Protein AF-U3TVG8-F1 (afdb_monomer_lite)

pLDDT: mean 91.34, std 8.43, range [46.47, 98.31]

Radius of gyration: 14.95 Å; chains: 1; bounding box: 30×29×42 Å

Structure (mmCIF, N/CA/C/O backbone):
data_AF-U3TVG8-F1
#
_entry.id   AF-U3TVG8-F1
#
loop_
_atom_site.group_PDB
_atom_site.id
_atom_site.type_symbol
_atom_site.label_atom_id
_atom_site.label_alt_id
_atom_site.label_comp_id
_atom_site.label_asym_id
_atom_site.label_entity_id
_atom_site.label_seq_id
_atom_site.pdbx_PDB_ins_code
_atom_site.Cartn_x
_atom_site.Cartn_y
_atom_site.Cartn_z
_atom_site.occupancy
_atom_site.B_iso_or_equiv
_atom_site.auth_seq_id
_atom_site.auth_comp_id
_atom_site.auth_asym_id
_atom_site.auth_atom_id
_atom_site.pdbx_PDB_model_num
ATOM 1 N N . MET A 1 1 ? 8.672 17.833 22.143 1.00 46.47 1 MET A N 1
ATOM 2 C CA . MET A 1 1 ? 7.681 17.765 21.050 1.00 46.47 1 MET A CA 1
ATOM 3 C C . MET A 1 1 ? 6.445 17.090 21.607 1.00 46.47 1 MET A C 1
ATOM 5 O O . MET A 1 1 ? 6.575 15.997 22.138 1.00 46.47 1 MET A O 1
ATOM 9 N N . HIS A 1 2 ? 5.290 17.752 21.577 1.00 56.81 2 HIS A N 1
ATOM 10 C CA . HIS A 1 2 ? 4.017 17.087 21.842 1.00 56.81 2 HIS A CA 1
ATOM 11 C C . HIS A 1 2 ? 3.573 16.517 20.492 1.00 56.81 2 HIS A C 1
ATOM 13 O O . HIS A 1 2 ? 3.035 17.245 19.662 1.00 56.81 2 HIS A O 1
ATOM 19 N N . TYR A 1 3 ? 3.923 15.257 20.216 1.00 60.19 3 TYR A N 1
ATOM 20 C CA . TYR A 1 3 ? 3.218 14.500 19.182 1.00 60.19 3 TYR A CA 1
ATOM 21 C C . TYR A 1 3 ? 1.741 14.517 19.594 1.00 60.19 3 TYR A C 1
ATOM 23 O O . TYR A 1 3 ? 1.470 14.462 20.792 1.00 60.19 3 TYR A O 1
ATOM 31 N N . GLY A 1 4 ? 0.818 14.742 18.656 1.00 69.38 4 GLY A N 1
ATOM 32 C CA . GLY A 1 4 ? -0.597 14.996 18.956 1.00 69.38 4 GLY A CA 1
ATOM 33 C C . GLY A 1 4 ? -1.263 13.926 19.835 1.00 69.38 4 GLY A C 1
ATOM 34 O O . GLY A 1 4 ? -0.645 12.958 20.262 1.00 69.38 4 GLY A O 1
ATOM 35 N N . TYR A 1 5 ? -2.556 14.084 20.106 1.00 86.44 5 TYR A N 1
ATOM 36 C CA . TYR A 1 5 ? -3.312 13.178 20.978 1.00 86.44 5 TYR A CA 1
ATOM 37 C C . TYR A 1 5 ? -3.308 11.726 20.449 1.00 86.44 5 TYR A C 1
ATOM 39 O O . TYR A 1 5 ? -4.167 11.356 19.655 1.00 86.44 5 TYR A O 1
ATOM 47 N N . MET A 1 6 ? -2.345 10.900 20.880 1.00 88.06 6 MET A N 1
ATOM 48 C CA . MET A 1 6 ? -2.180 9.512 20.417 1.00 88.06 6 MET A CA 1
ATOM 49 C C . MET A 1 6 ? -3.455 8.690 20.594 1.00 88.06 6 MET A C 1
ATOM 51 O O . MET A 1 6 ? -3.836 7.965 19.683 1.00 88.06 6 MET A O 1
ATOM 55 N N . GLU A 1 7 ? -4.144 8.851 21.726 1.00 91.25 7 GLU A N 1
ATOM 56 C CA . GLU A 1 7 ? -5.424 8.185 21.990 1.00 91.25 7 GLU A CA 1
ATOM 57 C C . GLU A 1 7 ? -6.465 8.529 20.921 1.00 91.25 7 GLU A C 1
ATOM 59 O O . GLU A 1 7 ? -7.096 7.640 20.362 1.00 91.25 7 GLU A O 1
ATOM 64 N N . LEU A 1 8 ? -6.559 9.805 20.533 1.00 91.50 8 LEU A N 1
ATOM 65 C CA . LEU A 1 8 ? -7.468 10.238 19.474 1.00 91.50 8 LEU A CA 1
ATOM 66 C C . LEU A 1 8 ? -7.112 9.607 18.121 1.00 91.50 8 LEU A C 1
ATOM 68 O O . LEU A 1 8 ? -8.011 9.235 17.369 1.00 91.50 8 LEU A O 1
ATOM 72 N N . ILE A 1 9 ? -5.821 9.495 17.791 1.00 90.94 9 ILE A N 1
ATOM 73 C CA . ILE A 1 9 ? -5.377 8.861 16.539 1.00 90.94 9 ILE A CA 1
ATOM 74 C C . ILE A 1 9 ? -5.760 7.380 16.549 1.00 90.94 9 ILE A C 1
ATOM 76 O O . ILE A 1 9 ? -6.377 6.912 15.593 1.00 90.94 9 ILE A O 1
ATOM 80 N N . VAL A 1 10 ? -5.459 6.666 17.636 1.00 93.12 10 VAL A N 1
ATOM 81 C CA . VAL A 1 10 ? -5.809 5.247 17.794 1.00 93.12 10 VAL A CA 1
ATOM 82 C C . VAL A 1 10 ? -7.322 5.044 17.679 1.00 93.12 10 VAL A C 1
ATOM 84 O O . VAL A 1 10 ? -7.755 4.205 16.889 1.00 93.12 10 VAL A O 1
ATOM 87 N N . ASP A 1 11 ? -8.129 5.861 18.358 1.00 94.62 11 ASP A N 1
ATOM 88 C CA . ASP A 1 11 ? -9.595 5.799 18.289 1.00 94.62 11 ASP A CA 1
ATOM 89 C C . ASP A 1 11 ? -10.128 6.070 16.874 1.00 94.62 11 ASP A C 1
ATOM 91 O O . ASP A 1 11 ? -11.116 5.476 16.430 1.00 94.62 11 ASP A O 1
ATOM 95 N N . CYS A 1 12 ? -9.511 6.997 16.138 1.00 93.69 12 CYS A N 1
ATOM 96 C CA . CYS A 1 12 ? -9.869 7.279 14.748 1.00 93.69 12 CYS A CA 1
ATOM 97 C C . CYS A 1 12 ? -9.515 6.112 13.819 1.00 93.69 12 CYS A C 1
ATOM 99 O O . CYS A 1 12 ? -10.348 5.728 12.994 1.00 93.69 12 CYS A O 1
ATOM 101 N N . VAL A 1 13 ? -8.329 5.519 13.972 1.00 94.44 13 VAL A N 1
ATOM 102 C CA . VAL A 1 13 ? -7.893 4.349 13.193 1.00 94.44 13 VAL A CA 1
ATOM 103 C C . VAL A 1 13 ? -8.809 3.156 13.463 1.00 94.44 13 VAL A C 1
ATOM 105 O O . VAL A 1 13 ? -9.348 2.574 12.521 1.00 94.44 13 VAL A O 1
ATOM 108 N N . GLN A 1 14 ? -9.061 2.841 14.737 1.00 94.56 14 GLN A N 1
ATOM 109 C CA . GLN A 1 14 ? -9.937 1.738 15.131 1.00 94.56 14 GLN A CA 1
ATOM 110 C C . GLN A 1 14 ? -11.343 1.903 14.557 1.00 94.56 14 GLN A C 1
ATOM 112 O O . GLN A 1 14 ? -11.864 0.972 13.951 1.00 94.56 14 GLN A O 1
ATOM 117 N N . ARG A 1 15 ? -11.947 3.093 14.676 1.00 94.56 15 ARG A N 1
ATOM 118 C CA . ARG A 1 15 ? -13.281 3.355 14.109 1.00 94.56 15 ARG A CA 1
ATOM 119 C C . ARG A 1 15 ? -13.306 3.255 12.587 1.00 94.56 15 ARG A C 1
ATOM 121 O O . ARG A 1 15 ? -14.275 2.735 12.041 1.00 94.56 15 ARG A O 1
ATOM 128 N N . SER A 1 16 ? -12.257 3.722 11.914 1.00 94.06 16 SER A N 1
ATOM 129 C CA . SER A 1 16 ? -12.174 3.697 10.447 1.00 94.06 16 SER A CA 1
ATOM 130 C C . SER A 1 16 ? -12.057 2.276 9.891 1.00 94.06 16 SER A C 1
ATOM 132 O O . SER A 1 16 ? -12.550 2.008 8.797 1.00 94.06 16 SER A O 1
ATOM 134 N N . LEU A 1 17 ? -11.439 1.362 10.645 1.00 95.25 17 LEU A N 1
ATOM 135 C CA . LEU A 1 17 ? -11.217 -0.027 10.231 1.00 95.25 17 LEU A CA 1
ATOM 136 C C . LEU A 1 17 ? -12.172 -1.037 10.889 1.00 95.25 17 LEU A C 1
ATOM 138 O O . LEU A 1 17 ? -12.162 -2.202 10.505 1.00 95.25 17 LEU A O 1
ATOM 142 N N . ALA A 1 18 ? -13.019 -0.620 11.838 1.00 94.12 18 ALA A N 1
ATOM 143 C CA . ALA A 1 18 ? -13.827 -1.515 12.680 1.00 94.12 18 ALA A CA 1
ATOM 144 C C . ALA A 1 18 ? -14.670 -2.542 11.905 1.00 94.12 18 ALA A C 1
ATOM 146 O O . ALA A 1 18 ? -14.830 -3.669 12.363 1.00 94.12 18 ALA A O 1
ATOM 147 N N . ASN A 1 19 ? -15.194 -2.154 10.740 1.00 92.69 19 ASN A N 1
ATOM 148 C CA . ASN A 1 19 ? -16.049 -2.999 9.898 1.00 92.69 19 ASN A CA 1
ATOM 149 C C . ASN A 1 19 ? -15.356 -3.432 8.596 1.00 92.69 19 ASN A C 1
ATOM 151 O O . ASN A 1 19 ? -16.020 -3.861 7.652 1.00 92.69 19 ASN A O 1
ATOM 155 N N . HIS A 1 20 ? -14.033 -3.275 8.515 1.00 95.50 20 HIS A N 1
ATOM 156 C CA . HIS A 1 20 ? -13.246 -3.657 7.351 1.00 95.50 20 HIS A CA 1
ATOM 157 C C . HIS A 1 20 ? -12.569 -5.003 7.609 1.00 95.50 20 HIS A C 1
ATOM 159 O O . HIS A 1 20 ? -11.642 -5.112 8.409 1.00 95.50 20 HIS A O 1
ATOM 165 N N . HIS A 1 21 ? -13.053 -6.044 6.935 1.00 94.75 21 HIS A N 1
ATOM 166 C CA . HIS A 1 21 ? -12.566 -7.417 7.084 1.00 94.75 21 HIS A CA 1
ATOM 167 C C . HIS A 1 21 ? -12.024 -7.933 5.743 1.00 94.75 21 HIS A C 1
ATOM 169 O O . HIS A 1 21 ? -12.691 -8.722 5.068 1.00 94.75 21 HIS A O 1
ATOM 175 N N . PRO A 1 22 ? -10.847 -7.452 5.306 1.00 95.25 22 PRO A N 1
ATOM 176 C CA . PRO A 1 22 ? -10.278 -7.829 4.022 1.00 95.25 22 PRO A CA 1
ATOM 177 C C . PRO A 1 22 ? -9.835 -9.294 4.029 1.00 95.25 22 PRO A C 1
ATOM 179 O O . PRO A 1 22 ? -9.427 -9.843 5.054 1.00 95.25 22 PRO A O 1
ATOM 182 N N . GLN A 1 23 ? -9.867 -9.927 2.856 1.00 95.94 23 GLN A N 1
ATOM 183 C CA . GLN A 1 23 ? -9.195 -11.208 2.667 1.00 95.94 23 GLN A CA 1
ATOM 184 C C . GLN A 1 23 ? -7.679 -11.007 2.853 1.00 95.94 23 GLN A C 1
ATOM 186 O O . GLN A 1 23 ? -7.106 -10.172 2.143 1.00 95.94 23 GLN A O 1
ATOM 191 N N . PRO A 1 24 ? -7.011 -11.778 3.736 1.00 97.31 24 PRO A N 1
ATOM 192 C CA . PRO A 1 24 ? -5.568 -11.679 3.908 1.00 97.31 24 PRO A CA 1
ATOM 193 C C . PRO A 1 24 ? -4.839 -11.927 2.589 1.00 97.31 24 PRO A C 1
ATOM 195 O O . PRO A 1 24 ? -5.063 -12.936 1.916 1.00 97.31 24 PRO A O 1
ATOM 198 N N . SER A 1 25 ? -3.958 -11.002 2.233 1.00 98.12 25 SER A N 1
ATOM 199 C CA . SER A 1 25 ? -3.056 -11.101 1.088 1.00 98.12 25 SER A CA 1
ATOM 200 C C . SER A 1 25 ? -1.619 -11.164 1.590 1.00 98.12 25 SER A C 1
ATOM 202 O O . SER A 1 25 ? -1.334 -10.674 2.680 1.00 98.12 25 SER A O 1
ATOM 204 N N . LEU A 1 26 ? -0.717 -11.778 0.824 1.00 98.06 26 LEU A N 1
ATOM 205 C CA . LEU A 1 26 ? 0.714 -11.659 1.086 1.00 98.06 26 LEU A CA 1
ATOM 206 C C . LEU A 1 26 ? 1.173 -10.299 0.560 1.00 98.06 26 LEU A C 1
ATOM 208 O O . LEU A 1 26 ? 1.073 -10.053 -0.642 1.00 98.06 26 LEU A O 1
ATOM 212 N N . LEU A 1 27 ? 1.632 -9.435 1.458 1.00 97.75 27 LEU A N 1
ATOM 213 C CA . LEU A 1 27 ? 2.095 -8.088 1.132 1.00 97.75 27 LEU A CA 1
ATOM 214 C C . LEU A 1 27 ? 3.606 -8.085 0.921 1.00 97.75 27 LEU A C 1
ATOM 216 O O . LEU A 1 27 ? 4.326 -8.856 1.562 1.00 97.75 27 LEU A O 1
ATOM 220 N N . HIS A 1 28 ? 4.077 -7.163 0.085 1.00 97.25 28 HIS A N 1
ATOM 221 C CA . HIS A 1 28 ? 5.478 -6.755 0.063 1.00 97.25 28 HIS A CA 1
ATOM 222 C C . HIS A 1 28 ? 5.850 -6.052 1.375 1.00 97.25 28 HIS A C 1
ATOM 224 O O . HIS A 1 28 ? 6.928 -6.277 1.921 1.00 97.25 28 HIS A O 1
ATOM 230 N N . GLY A 1 29 ? 4.945 -5.223 1.901 1.00 95.69 29 GLY A N 1
ATOM 231 C CA . GLY A 1 29 ? 5.052 -4.582 3.210 1.00 95.69 29 GLY A CA 1
ATOM 232 C C . GLY A 1 29 ? 5.856 -3.285 3.213 1.00 95.69 29 GLY A C 1
ATOM 233 O O . GLY A 1 29 ? 5.620 -2.461 4.083 1.00 95.69 29 GLY A O 1
ATOM 234 N N . ASP A 1 30 ? 6.723 -3.070 2.222 1.00 95.31 30 ASP A N 1
ATOM 235 C CA . ASP A 1 30 ? 7.468 -1.820 1.995 1.00 95.31 30 ASP A CA 1
ATOM 236 C C . ASP A 1 30 ? 7.453 -1.433 0.501 1.00 95.31 30 ASP A C 1
ATOM 238 O O . ASP A 1 30 ? 8.486 -1.367 -0.168 1.00 95.31 30 ASP A O 1
ATOM 242 N N . LEU A 1 31 ? 6.261 -1.352 -0.104 1.00 93.56 31 LEU A N 1
ATOM 243 C CA . LEU A 1 31 ? 6.115 -1.139 -1.550 1.00 93.56 31 LEU A CA 1
ATOM 244 C C . LEU A 1 31 ? 6.090 0.351 -1.920 1.00 93.56 31 LEU A C 1
ATOM 246 O O . LEU A 1 31 ? 5.081 1.038 -1.766 1.00 93.56 31 LEU A O 1
ATOM 250 N N . TRP A 1 32 ? 7.192 0.832 -2.490 1.00 91.81 32 TRP A N 1
ATOM 251 C CA . TRP A 1 32 ? 7.330 2.193 -3.015 1.00 91.81 32 TRP A CA 1
ATOM 252 C C . TRP A 1 32 ? 8.372 2.238 -4.147 1.00 91.81 32 TRP A C 1
ATOM 254 O O . TRP A 1 32 ? 9.085 1.253 -4.350 1.00 91.81 32 TRP A O 1
ATOM 264 N N . PRO A 1 33 ? 8.489 3.343 -4.915 1.00 90.94 33 PRO A N 1
ATOM 265 C CA . PRO A 1 33 ? 9.290 3.370 -6.140 1.00 90.94 33 PRO A CA 1
ATOM 266 C C . PRO A 1 33 ? 10.751 2.940 -5.997 1.00 90.94 33 PRO A C 1
ATOM 268 O O . PRO A 1 33 ? 11.278 2.318 -6.913 1.00 90.94 33 PRO A O 1
ATOM 271 N N . ALA A 1 34 ? 11.407 3.235 -4.872 1.00 92.06 34 ALA A N 1
ATOM 272 C CA . ALA A 1 34 ? 12.804 2.845 -4.665 1.00 92.06 34 ALA A CA 1
ATOM 273 C C . ALA A 1 34 ? 12.988 1.324 -4.513 1.00 92.06 34 ALA A C 1
ATOM 275 O O . ALA A 1 34 ? 14.050 0.803 -4.843 1.00 92.06 34 ALA A O 1
ATOM 276 N N . ASN A 1 35 ? 11.934 0.617 -4.098 1.00 94.62 35 ASN A N 1
ATOM 277 C CA . ASN A 1 35 ? 11.911 -0.832 -3.910 1.00 94.62 35 ASN A CA 1
ATOM 278 C C . ASN A 1 35 ? 11.347 -1.571 -5.132 1.00 94.62 35 ASN A C 1
ATOM 280 O O . ASN A 1 35 ? 10.981 -2.743 -5.044 1.00 94.62 35 ASN A O 1
ATOM 284 N N . CYS A 1 36 ? 11.266 -0.910 -6.291 1.00 92.50 36 CYS A N 1
ATOM 285 C CA . CYS A 1 36 ? 10.825 -1.538 -7.528 1.00 92.50 36 CYS A CA 1
ATOM 286 C C . CYS A 1 36 ? 11.673 -1.116 -8.731 1.00 92.50 36 CYS A C 1
ATOM 288 O O . CYS A 1 36 ? 12.174 0.004 -8.812 1.00 92.50 36 CYS A O 1
ATOM 290 N N . ALA A 1 37 ? 11.818 -2.017 -9.699 1.00 91.75 37 ALA A N 1
ATOM 291 C CA . ALA A 1 37 ? 12.472 -1.714 -10.967 1.00 91.75 37 ALA A CA 1
ATOM 292 C C . ALA A 1 37 ? 11.808 -2.446 -12.132 1.00 91.75 37 ALA A C 1
ATOM 294 O O . ALA A 1 37 ? 11.348 -3.579 -12.009 1.00 91.75 37 ALA A O 1
ATOM 295 N N . GLY A 1 38 ? 11.804 -1.808 -13.301 1.00 90.56 38 GLY A N 1
ATOM 296 C CA . GLY A 1 38 ? 11.497 -2.477 -14.560 1.00 90.56 38 GLY A CA 1
ATOM 297 C C . GLY A 1 38 ? 12.740 -3.152 -15.138 1.00 90.56 38 GLY A C 1
ATOM 298 O O . GLY A 1 38 ? 13.834 -2.594 -15.094 1.00 90.56 38 GLY A O 1
ATOM 299 N N . SER A 1 39 ? 12.573 -4.334 -15.727 1.00 93.25 39 SER A N 1
ATOM 300 C CA . SER A 1 39 ? 13.622 -5.030 -16.478 1.00 93.25 39 SER A CA 1
ATOM 301 C C . SER A 1 39 ? 13.072 -5.590 -17.792 1.00 93.25 39 SER A C 1
ATOM 303 O O . SER A 1 39 ? 11.859 -5.653 -17.994 1.00 93.25 39 SER A O 1
ATOM 305 N N . ALA A 1 40 ? 13.960 -6.062 -18.671 1.00 95.06 40 ALA A N 1
ATOM 306 C CA . ALA A 1 40 ? 13.567 -6.723 -19.916 1.00 95.06 40 ALA A CA 1
ATOM 307 C C . ALA A 1 40 ? 12.718 -7.993 -19.695 1.00 95.06 40 ALA A C 1
ATOM 309 O O . ALA A 1 40 ? 11.968 -8.385 -20.584 1.00 95.06 40 ALA A O 1
ATOM 310 N N . SER A 1 41 ? 12.818 -8.629 -18.523 1.00 94.19 41 SER A N 1
ATOM 311 C CA . SER A 1 41 ? 12.046 -9.825 -18.165 1.00 94.19 41 SER A CA 1
ATOM 312 C C . SER A 1 41 ? 10.791 -9.523 -17.340 1.00 94.19 41 SER A C 1
ATOM 314 O O . SER A 1 41 ? 10.101 -10.456 -16.936 1.00 94.19 41 SER A O 1
ATOM 316 N N . GLY A 1 42 ? 10.494 -8.248 -17.069 1.00 90.50 42 GLY A N 1
ATOM 317 C CA . GLY A 1 42 ? 9.369 -7.825 -16.233 1.00 90.50 42 GLY A CA 1
ATOM 318 C C . GLY A 1 42 ? 9.790 -7.042 -14.983 1.00 90.50 42 GLY A C 1
ATOM 319 O O . GLY A 1 42 ? 10.956 -6.648 -14.863 1.00 90.50 42 GLY A O 1
ATOM 320 N N . PRO A 1 43 ? 8.844 -6.762 -14.072 1.00 91.69 43 PRO A N 1
ATOM 321 C CA . PRO A 1 43 ? 9.103 -5.986 -12.866 1.00 91.69 43 PRO A CA 1
ATOM 322 C C . PRO A 1 43 ? 9.859 -6.797 -11.807 1.00 91.69 43 PRO A C 1
ATOM 324 O O . PRO A 1 43 ? 9.676 -8.006 -11.680 1.00 91.69 43 PRO A O 1
ATOM 327 N N . TRP A 1 44 ? 10.678 -6.101 -11.027 1.00 94.56 44 TRP A N 1
ATOM 328 C CA . TRP A 1 44 ? 11.382 -6.604 -9.853 1.00 94.56 44 TRP A CA 1
ATOM 329 C C . TRP A 1 44 ? 10.966 -5.786 -8.635 1.00 94.56 44 TRP A C 1
ATOM 331 O O . TRP A 1 44 ? 10.765 -4.576 -8.751 1.00 94.56 44 TRP A O 1
ATOM 341 N N . LEU A 1 45 ? 10.860 -6.457 -7.490 1.00 94.56 45 LEU A N 1
ATOM 342 C CA . LEU A 1 45 ? 10.592 -5.863 -6.182 1.00 94.56 45 LEU A CA 1
ATOM 343 C C . LEU A 1 45 ? 11.730 -6.246 -5.227 1.00 94.56 45 LEU A C 1
ATOM 345 O O . LEU A 1 45 ? 12.221 -7.378 -5.296 1.00 94.56 45 LEU A O 1
ATOM 349 N N . PHE A 1 46 ? 12.154 -5.318 -4.372 1.00 96.00 46 PHE A N 1
ATOM 350 C CA . PHE A 1 46 ? 13.311 -5.464 -3.481 1.00 96.00 46 PHE A CA 1
ATOM 351 C C . PHE A 1 46 ? 12.972 -5.041 -2.052 1.00 96.00 46 PHE A C 1
ATOM 353 O O . PHE A 1 46 ? 12.016 -4.310 -1.841 1.00 96.00 46 PHE A O 1
ATOM 360 N N .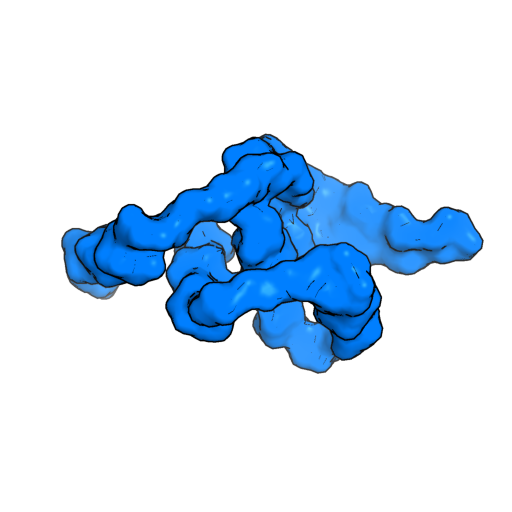 ASP A 1 47 ? 13.798 -5.464 -1.093 1.00 97.25 47 ASP A N 1
ATOM 361 C CA . ASP A 1 47 ? 13.729 -5.051 0.316 1.00 97.25 47 ASP A CA 1
ATOM 362 C C . ASP A 1 47 ? 12.333 -5.191 0.957 1.00 97.25 47 ASP A C 1
ATOM 364 O O . ASP A 1 47 ? 11.760 -4.227 1.463 1.00 97.25 47 ASP A O 1
ATOM 368 N N . PRO A 1 48 ? 11.751 -6.406 0.956 1.00 97.12 48 PRO A N 1
ATOM 369 C CA . PRO A 1 48 ? 10.418 -6.604 1.493 1.00 97.12 48 PRO A CA 1
ATOM 370 C C . PRO A 1 48 ? 10.386 -6.589 3.025 1.00 97.12 48 PRO A C 1
ATOM 372 O O . PRO A 1 48 ? 11.282 -7.096 3.704 1.00 97.12 48 PRO A O 1
ATOM 375 N N . ALA A 1 49 ? 9.247 -6.157 3.557 1.00 97.00 49 ALA A N 1
ATOM 376 C CA . ALA A 1 49 ? 8.833 -6.323 4.945 1.00 97.00 49 ALA A CA 1
ATOM 377 C C . ALA A 1 49 ? 7.576 -7.213 5.008 1.00 97.00 49 ALA A C 1
ATOM 379 O O . ALA A 1 49 ? 6.558 -6.822 5.567 1.00 97.00 49 ALA A O 1
ATOM 380 N N . CYS A 1 50 ? 7.622 -8.393 4.376 1.00 97.81 50 CYS A N 1
ATOM 381 C CA . CYS A 1 50 ? 6.438 -9.213 4.097 1.00 97.81 50 CYS A CA 1
ATOM 382 C C . CYS A 1 50 ? 5.613 -9.591 5.337 1.00 97.81 50 CYS A C 1
ATOM 384 O O . CYS A 1 50 ? 6.141 -10.090 6.332 1.00 97.81 50 CYS A O 1
ATOM 386 N N . TYR A 1 51 ? 4.289 -9.505 5.205 1.00 97.81 51 TYR A N 1
ATOM 387 C CA . TYR A 1 51 ? 3.328 -10.066 6.157 1.00 97.81 51 TYR A CA 1
ATOM 388 C C . TYR A 1 51 ? 1.992 -10.383 5.473 1.00 97.81 51 TYR A C 1
ATOM 390 O O . TYR A 1 51 ? 1.752 -10.009 4.325 1.00 97.81 51 TYR A O 1
ATOM 398 N N . TRP A 1 52 ? 1.118 -11.102 6.180 1.00 98.31 52 TRP A N 1
ATOM 399 C CA . TRP A 1 52 ? -0.262 -11.319 5.749 1.00 98.31 52 TRP A CA 1
ATOM 400 C C . TRP A 1 52 ? -1.154 -10.201 6.281 1.00 98.31 52 TRP A C 1
ATOM 402 O O . TRP A 1 52 ? -1.262 -10.030 7.496 1.00 98.31 52 TRP A O 1
ATOM 412 N N . GLY A 1 53 ? -1.794 -9.450 5.389 1.00 96.62 53 GLY A N 1
ATOM 413 C CA . GLY A 1 53 ? -2.544 -8.249 5.754 1.00 96.62 53 GLY A CA 1
ATOM 414 C C . GLY A 1 53 ? -3.540 -7.808 4.689 1.00 96.62 53 GLY A C 1
ATOM 415 O O . GLY A 1 53 ? -3.903 -8.582 3.800 1.00 96.62 53 GLY A O 1
ATOM 416 N N . ASP A 1 54 ? -3.988 -6.558 4.787 1.00 97.19 54 ASP A N 1
ATOM 417 C CA . ASP A 1 54 ? -4.821 -5.940 3.761 1.00 97.19 54 ASP A CA 1
ATOM 418 C C . ASP A 1 54 ? -3.966 -5.470 2.580 1.00 97.19 54 ASP A C 1
ATOM 420 O O . ASP A 1 54 ? -3.068 -4.649 2.742 1.00 97.19 54 ASP A O 1
ATOM 424 N N . ARG A 1 55 ? -4.283 -5.937 1.371 1.00 96.81 55 ARG A N 1
ATOM 425 C CA . ARG A 1 55 ? -3.606 -5.525 0.129 1.00 96.81 55 ARG A CA 1
ATOM 426 C C . ARG A 1 55 ? -3.642 -4.012 -0.113 1.00 96.81 55 ARG A C 1
ATOM 428 O O . ARG A 1 55 ? -2.818 -3.495 -0.860 1.00 96.81 55 ARG A O 1
ATOM 435 N N . GLU A 1 56 ? -4.598 -3.307 0.490 1.00 96.38 56 GLU A N 1
ATOM 436 C CA . GLU A 1 56 ? -4.678 -1.848 0.418 1.00 96.38 56 GLU A CA 1
ATOM 437 C C . GLU A 1 56 ? -3.445 -1.153 1.020 1.00 96.38 56 GLU A C 1
ATOM 439 O O . GLU A 1 56 ? -3.117 -0.057 0.570 1.00 96.38 56 GLU A O 1
ATOM 444 N N . CYS A 1 57 ? -2.726 -1.785 1.959 1.00 95.81 57 CYS A N 1
ATOM 445 C CA . CYS A 1 57 ? -1.514 -1.224 2.568 1.00 95.81 57 CYS A CA 1
ATOM 446 C C . CYS A 1 57 ? -0.399 -0.979 1.538 1.00 95.81 57 CYS A C 1
ATOM 448 O O . CYS A 1 57 ? 0.093 0.144 1.441 1.00 95.81 57 CYS A O 1
ATOM 450 N N . ASP A 1 58 ? -0.066 -1.982 0.716 1.00 95.06 58 ASP A N 1
ATOM 451 C CA . ASP A 1 58 ? 0.973 -1.878 -0.327 1.00 95.06 58 ASP A CA 1
ATOM 452 C C . ASP A 1 58 ? 0.643 -0.797 -1.374 1.00 95.06 58 ASP A C 1
ATOM 454 O O . ASP A 1 58 ? 1.528 -0.228 -2.008 1.00 95.06 58 ASP A O 1
ATOM 458 N N . LEU A 1 59 ? -0.642 -0.489 -1.565 1.00 93.88 59 LEU A N 1
ATOM 459 C CA . LEU A 1 59 ? -1.108 0.500 -2.540 1.00 93.88 59 LEU A CA 1
ATOM 460 C C . LEU A 1 59 ? -1.314 1.886 -1.935 1.00 93.88 59 LEU A C 1
ATOM 462 O O . LEU A 1 59 ? -1.437 2.862 -2.678 1.00 93.88 59 LEU A O 1
ATOM 466 N N . ALA A 1 60 ? -1.394 1.998 -0.610 1.00 93.31 60 ALA A N 1
ATOM 467 C CA . ALA A 1 60 ? -1.709 3.251 0.059 1.00 93.31 60 ALA A CA 1
ATOM 468 C C . ALA A 1 60 ? -0.612 4.299 -0.163 1.00 93.31 60 ALA A C 1
ATOM 470 O O . ALA A 1 60 ? -0.930 5.465 -0.419 1.00 93.31 60 ALA A O 1
ATOM 471 N N . MET A 1 61 ? 0.655 3.875 -0.133 1.00 87.81 61 MET A N 1
ATOM 472 C CA . MET A 1 61 ? 1.816 4.759 -0.277 1.00 87.81 61 MET A CA 1
ATOM 473 C C . MET A 1 61 ? 2.075 5.207 -1.714 1.00 87.81 61 MET A C 1
ATOM 475 O O . MET A 1 61 ? 2.598 6.299 -1.922 1.00 87.81 61 MET A O 1
ATOM 479 N N . LEU A 1 62 ? 1.655 4.422 -2.710 1.00 87.06 62 LEU A N 1
ATOM 480 C CA . LEU A 1 62 ? 1.923 4.701 -4.124 1.00 87.06 62 LEU A CA 1
ATOM 481 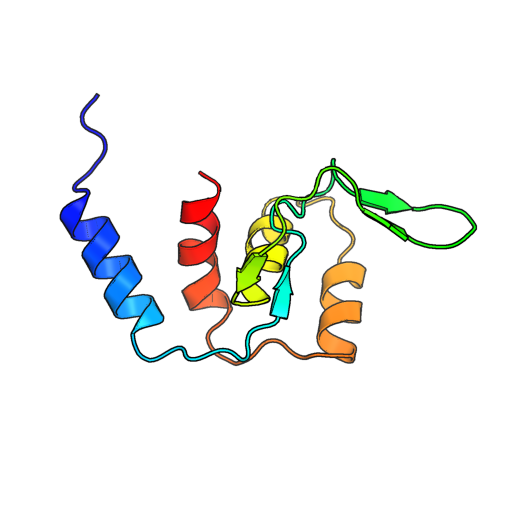C C . LEU A 1 62 ? 1.373 6.066 -4.598 1.00 87.06 62 LEU A C 1
ATOM 483 O O . LEU A 1 62 ? 1.973 6.691 -5.466 1.00 87.06 62 LEU A O 1
ATOM 487 N N . ASN A 1 63 ? 0.292 6.565 -3.986 1.00 84.94 63 ASN A N 1
ATOM 488 C CA . ASN A 1 63 ? -0.312 7.884 -4.238 1.00 84.94 63 ASN A CA 1
ATOM 489 C C . ASN A 1 63 ? 0.664 9.052 -3.997 1.00 84.94 63 ASN A C 1
ATOM 491 O O . ASN A 1 63 ? 0.644 10.022 -4.752 1.00 84.94 63 ASN A O 1
ATOM 495 N N . TYR A 1 64 ? 1.551 8.961 -2.999 1.00 86.00 64 TYR A N 1
ATOM 496 C CA . TYR A 1 64 ? 2.470 10.062 -2.683 1.00 86.00 64 TYR A CA 1
ATOM 497 C C . TYR A 1 64 ? 3.504 10.33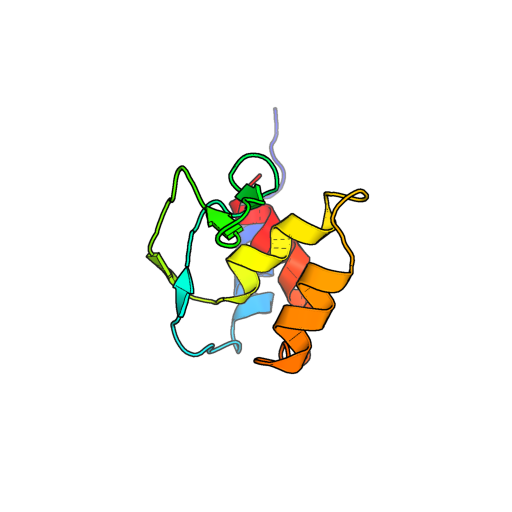6 -3.780 1.00 86.00 64 TYR A C 1
ATOM 499 O O . TYR A 1 64 ? 4.109 11.409 -3.809 1.00 86.00 64 TYR A O 1
ATOM 507 N N . TYR A 1 65 ? 3.699 9.389 -4.694 1.00 87.19 65 TYR A N 1
ATOM 508 C CA . TYR A 1 65 ? 4.679 9.489 -5.761 1.00 87.19 65 TYR A CA 1
ATOM 509 C C . TYR A 1 65 ? 3.991 9.963 -7.040 1.00 87.19 65 TYR A C 1
ATOM 511 O O . TYR A 1 65 ? 3.503 9.165 -7.835 1.00 87.19 65 TYR A O 1
ATOM 519 N N . ALA A 1 66 ? 3.964 11.283 -7.246 1.00 82.56 66 ALA A N 1
ATOM 520 C CA . ALA A 1 66 ? 3.303 11.910 -8.395 1.00 82.56 66 ALA A CA 1
ATOM 521 C C . ALA A 1 66 ? 3.838 11.429 -9.760 1.00 82.56 66 ALA A C 1
ATOM 523 O O . ALA A 1 66 ? 3.095 11.415 -10.739 1.00 82.56 66 ALA A O 1
ATOM 524 N N . ASP A 1 67 ? 5.104 11.005 -9.811 1.00 85.50 67 ASP A N 1
ATOM 525 C CA . ASP A 1 67 ? 5.753 10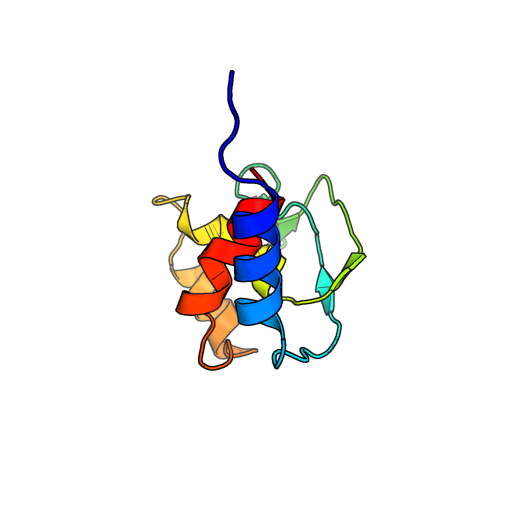.485 -11.020 1.00 85.50 67 ASP A CA 1
ATOM 526 C C . ASP A 1 67 ? 5.471 8.992 -11.267 1.00 85.50 67 ASP A C 1
ATOM 528 O O . ASP A 1 67 ? 5.932 8.425 -12.262 1.00 85.50 67 ASP A O 1
ATOM 532 N N . LEU A 1 68 ? 4.729 8.327 -10.373 1.00 84.50 68 LEU A N 1
ATOM 533 C CA . LEU A 1 68 ? 4.380 6.924 -10.538 1.00 84.50 68 LEU A CA 1
ATOM 534 C C . LEU A 1 68 ? 3.462 6.755 -11.765 1.00 84.50 68 LEU A C 1
ATOM 536 O O . LEU A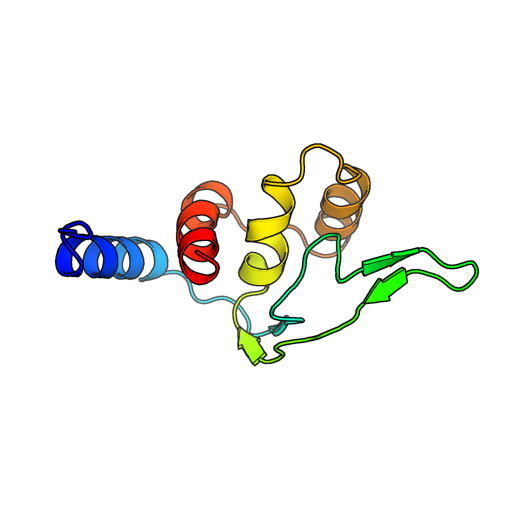 1 68 ? 2.417 7.410 -11.849 1.00 84.50 68 LEU A O 1
ATOM 540 N N . PRO A 1 69 ? 3.786 5.852 -12.709 1.00 85.62 69 PRO A N 1
ATOM 541 C CA . PRO A 1 69 ? 2.932 5.608 -13.861 1.00 85.62 69 PRO A CA 1
ATOM 542 C C . PRO A 1 69 ? 1.523 5.191 -13.431 1.00 85.62 69 PRO A C 1
ATOM 544 O O . PRO A 1 69 ? 1.336 4.188 -12.737 1.00 85.62 69 PRO A O 1
ATOM 547 N N . ARG A 1 70 ? 0.507 5.926 -13.897 1.00 86.25 70 ARG A N 1
ATOM 548 C CA . ARG A 1 70 ? -0.915 5.644 -13.624 1.00 86.25 70 ARG A CA 1
ATOM 549 C C . ARG A 1 70 ? -1.319 4.212 -14.005 1.00 86.25 70 ARG A C 1
ATOM 551 O O . ARG A 1 70 ? -2.204 3.628 -13.382 1.00 86.25 70 ARG A O 1
ATOM 558 N N . GLN A 1 71 ? -0.616 3.629 -14.974 1.00 89.81 71 GLN A N 1
ATOM 559 C CA . GLN A 1 71 ? -0.783 2.256 -15.438 1.00 89.81 71 GLN A CA 1
ATOM 560 C C . GLN A 1 71 ? -0.578 1.212 -14.330 1.00 89.81 71 GLN A C 1
ATOM 562 O O . GLN A 1 71 ? -1.131 0.122 -14.440 1.00 89.81 71 GLN A O 1
ATOM 567 N N . ILE A 1 72 ? 0.170 1.517 -13.261 1.00 88.62 72 ILE A N 1
ATOM 568 C CA . ILE A 1 72 ? 0.325 0.604 -12.117 1.00 88.62 72 ILE A CA 1
ATOM 569 C C . ILE A 1 72 ? -1.022 0.416 -11.408 1.00 88.62 72 ILE A C 1
ATOM 571 O O . ILE A 1 72 ? -1.477 -0.714 -11.232 1.00 88.62 72 ILE A O 1
ATOM 575 N N . TYR A 1 73 ? -1.703 1.516 -11.075 1.00 88.56 73 TYR A N 1
ATOM 576 C CA . TYR A 1 73 ? -3.031 1.463 -10.461 1.00 88.56 73 TYR A CA 1
ATOM 577 C C . TYR A 1 73 ? -4.085 0.898 -11.416 1.00 88.56 73 TYR A C 1
ATOM 579 O O . TYR A 1 73 ? -4.906 0.083 -11.001 1.00 88.56 73 TYR A O 1
ATOM 587 N N . GLU A 1 74 ? -4.062 1.293 -12.691 1.00 91.81 74 GLU A N 1
ATOM 588 C CA . GLU A 1 74 ? -5.017 0.794 -13.690 1.00 91.81 74 GLU A CA 1
ATOM 589 C C . GLU A 1 74 ? -4.853 -0.708 -13.939 1.00 91.81 74 GLU A C 1
ATOM 591 O O . GLU A 1 74 ? -5.845 -1.437 -13.960 1.00 91.81 74 GLU A O 1
ATOM 596 N N . GLY A 1 75 ? -3.613 -1.186 -14.066 1.00 94.12 75 GLY A N 1
ATOM 597 C CA . GLY A 1 75 ? -3.309 -2.603 -14.242 1.00 94.12 75 GLY A CA 1
ATOM 598 C C . GLY A 1 75 ? -3.730 -3.432 -13.033 1.00 94.12 75 GLY A C 1
ATOM 599 O O . GLY A 1 75 ? -4.356 -4.479 -13.194 1.00 94.12 75 GLY A O 1
ATOM 600 N N . TYR A 1 76 ? -3.470 -2.933 -11.822 1.00 94.44 76 TYR A N 1
ATOM 601 C CA . TYR A 1 76 ? -3.932 -3.587 -10.603 1.00 94.44 76 TYR A CA 1
ATOM 602 C C . TYR A 1 76 ? -5.465 -3.638 -10.531 1.00 94.44 76 TYR A C 1
ATOM 604 O O . TYR A 1 76 ? -6.045 -4.704 -10.323 1.00 94.44 76 TYR A O 1
ATOM 612 N N . HIS A 1 77 ? -6.138 -2.508 -10.770 1.00 93.81 77 HIS A N 1
ATOM 613 C CA . HIS A 1 77 ? -7.597 -2.413 -10.707 1.00 93.81 77 HIS A CA 1
ATOM 614 C C . HIS A 1 77 ? -8.298 -3.244 -11.796 1.00 93.81 77 HIS A C 1
ATOM 616 O O . HIS A 1 77 ? -9.417 -3.703 -11.584 1.00 93.81 77 HIS A O 1
ATOM 622 N N . ALA A 1 78 ? -7.663 -3.468 -12.949 1.00 97.25 78 ALA A N 1
ATOM 623 C CA . ALA A 1 78 ? -8.201 -4.329 -14.003 1.00 97.25 78 ALA A CA 1
ATOM 624 C C . ALA A 1 78 ? -8.242 -5.817 -13.608 1.00 97.25 78 ALA A C 1
ATOM 626 O O . ALA A 1 78 ? -9.092 -6.554 -14.104 1.00 97.25 78 ALA A O 1
ATOM 627 N N . VAL A 1 79 ? -7.342 -6.259 -12.721 1.00 97.44 79 VAL A N 1
ATOM 628 C CA . VAL A 1 79 ? -7.253 -7.656 -12.261 1.00 97.44 79 VAL A CA 1
ATOM 629 C C . VAL A 1 79 ? -7.973 -7.852 -10.930 1.00 97.44 79 VAL A C 1
ATOM 631 O O . VAL A 1 79 ? -8.729 -8.809 -10.771 1.00 97.44 79 VAL A O 1
ATOM 634 N N . TRP A 1 80 ? -7.753 -6.946 -9.974 1.00 96.25 80 TRP A N 1
ATOM 635 C CA . TRP A 1 80 ? -8.316 -7.031 -8.630 1.00 96.25 80 TRP A CA 1
ATOM 636 C C . TRP A 1 80 ? -8.797 -5.656 -8.135 1.00 96.25 80 TRP A C 1
ATOM 638 O O . TRP A 1 80 ? -8.114 -5.000 -7.336 1.00 96.25 80 TRP A O 1
ATOM 648 N N . PRO A 1 81 ? -9.993 -5.218 -8.583 1.00 95.62 81 PRO A N 1
ATOM 649 C CA . PRO A 1 81 ? -10.566 -3.918 -8.242 1.00 95.62 81 PRO A CA 1
ATOM 650 C C . PRO A 1 81 ? -10.512 -3.636 -6.744 1.00 95.62 81 PRO A C 1
ATOM 652 O O . PRO A 1 81 ? -10.813 -4.515 -5.932 1.00 95.62 81 PRO A O 1
ATOM 655 N N . LEU A 1 82 ? -10.116 -2.422 -6.365 1.00 93.75 82 LEU A N 1
ATOM 656 C CA .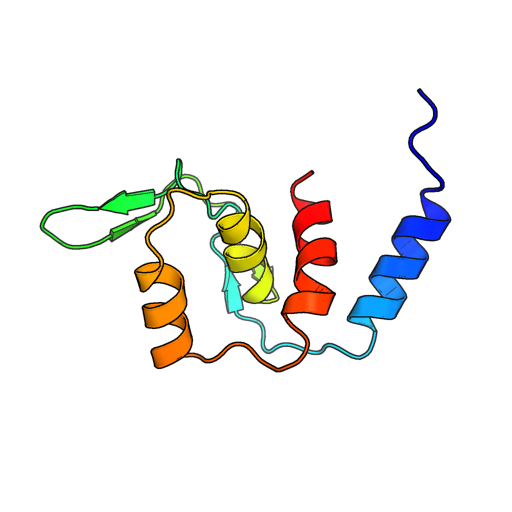 LEU A 1 82 ? -10.151 -1.993 -4.968 1.00 93.75 82 LEU A CA 1
ATOM 657 C C . LEU A 1 82 ? -11.607 -1.875 -4.504 1.00 93.75 82 LEU A C 1
ATOM 659 O O . LEU A 1 82 ? -12.451 -1.422 -5.280 1.00 93.75 82 LEU A O 1
ATOM 663 N N . PRO A 1 83 ? -11.933 -2.307 -3.276 1.00 92.56 83 PRO A N 1
ATOM 664 C CA . PRO A 1 83 ? -13.295 -2.220 -2.797 1.00 92.56 83 PRO A CA 1
ATOM 665 C C . PRO A 1 83 ? -13.649 -0.761 -2.514 1.00 92.56 83 PRO A C 1
ATOM 667 O O . PRO A 1 83 ? -12.788 0.097 -2.287 1.00 92.56 83 PRO A O 1
ATOM 670 N N . GLU A 1 84 ? -14.948 -0.486 -2.489 1.00 93.12 84 GLU A N 1
ATOM 671 C CA . GLU A 1 84 ? -15.454 0.814 -2.072 1.00 93.12 84 GLU A CA 1
ATOM 672 C C . GLU A 1 84 ? -14.900 1.190 -0.684 1.00 93.12 84 GLU A C 1
ATOM 674 O O . GLU A 1 84 ? -14.616 0.341 0.173 1.00 93.12 84 GLU A O 1
ATOM 679 N N . GLY A 1 85 ? -14.677 2.482 -0.468 1.00 93.81 85 GLY A N 1
ATOM 680 C CA . GLY A 1 85 ? -14.121 2.976 0.786 1.00 93.81 85 GLY A CA 1
ATOM 681 C C . GLY A 1 85 ? -12.589 3.079 0.829 1.00 93.81 85 GLY A C 1
ATOM 682 O O . GLY A 1 85 ? -12.058 3.568 1.826 1.00 93.81 85 GLY A O 1
ATOM 683 N N . PHE A 1 86 ? -11.862 2.636 -0.210 1.00 94.25 86 PHE A N 1
ATOM 684 C CA . PHE A 1 86 ? -10.388 2.676 -0.204 1.00 94.25 86 PHE A CA 1
ATOM 685 C C . PHE A 1 86 ? -9.853 4.094 0.009 1.00 94.25 86 PHE A C 1
ATOM 687 O O . PHE A 1 86 ? -8.942 4.287 0.804 1.00 94.25 86 PHE A O 1
ATOM 694 N N . SER A 1 87 ? -10.442 5.109 -0.631 1.00 92.81 87 SER A N 1
ATOM 695 C CA . SER A 1 87 ? -9.988 6.497 -0.469 1.00 92.81 87 SER A CA 1
ATOM 696 C C . SER A 1 87 ? -10.157 7.021 0.962 1.00 92.81 87 SER A C 1
ATOM 698 O O . SER A 1 87 ? -9.394 7.885 1.385 1.00 92.81 87 SER A O 1
ATOM 700 N N . GLN A 1 88 ? -11.110 6.484 1.729 1.00 93.50 88 GLN A N 1
ATOM 701 C CA . GLN A 1 88 ? -11.297 6.797 3.146 1.00 93.50 88 GLN A CA 1
ATOM 702 C C . GLN A 1 88 ? -10.311 6.033 4.043 1.00 93.50 88 GLN A C 1
ATOM 704 O O . GLN A 1 88 ? -9.888 6.571 5.065 1.00 93.50 88 GLN A O 1
ATOM 709 N N . ARG A 1 89 ? -9.927 4.803 3.673 1.00 95.50 89 ARG A N 1
ATOM 710 C CA . ARG A 1 89 ? -8.957 3.981 4.423 1.00 95.50 89 ARG A CA 1
ATOM 711 C C . ARG A 1 89 ? -7.500 4.309 4.093 1.00 95.50 89 ARG A C 1
ATOM 713 O O . ARG A 1 89 ? -6.631 4.138 4.940 1.00 95.50 89 ARG A O 1
ATOM 720 N N . GLN A 1 90 ? -7.219 4.831 2.903 1.00 94.81 90 GLN A N 1
ATOM 721 C CA . GLN A 1 90 ? -5.862 5.116 2.439 1.00 94.81 90 GLN A CA 1
ATOM 722 C C . GLN A 1 90 ? -5.056 6.001 3.411 1.00 94.81 90 GLN A C 1
ATOM 724 O O . GLN A 1 90 ? -3.938 5.604 3.742 1.00 94.81 90 GLN A O 1
ATOM 729 N N . PRO A 1 91 ? -5.584 7.120 3.953 1.00 93.44 91 PRO A N 1
ATOM 730 C CA . PRO A 1 91 ? -4.851 7.918 4.939 1.00 93.44 91 PRO A CA 1
ATOM 731 C C . PRO A 1 91 ? -4.526 7.150 6.226 1.00 93.44 91 PRO A C 1
ATOM 733 O O . PRO A 1 91 ? -3.496 7.397 6.844 1.00 93.44 91 PRO A O 1
ATOM 736 N N . VAL A 1 92 ? -5.378 6.200 6.626 1.00 94.75 92 VAL A N 1
ATOM 737 C CA . VAL A 1 92 ? -5.135 5.346 7.799 1.00 94.75 92 VAL A CA 1
ATOM 738 C C . VAL A 1 92 ? -3.942 4.428 7.555 1.00 94.75 92 VAL A C 1
ATOM 740 O O . VAL A 1 92 ? -3.081 4.311 8.422 1.00 94.75 92 VAL A O 1
ATOM 743 N N . TYR A 1 93 ? -3.847 3.821 6.372 1.00 95.00 93 TYR A N 1
ATOM 744 C CA . TYR A 1 93 ? -2.695 2.990 6.015 1.00 95.00 93 TYR A CA 1
ATOM 745 C C . TYR A 1 93 ? -1.415 3.804 5.825 1.00 95.00 93 TYR A C 1
ATOM 747 O O . TYR A 1 93 ? -0.344 3.330 6.176 1.00 95.00 93 TYR A O 1
ATOM 755 N N . GLN A 1 94 ? -1.507 5.046 5.352 1.00 93.19 94 GLN A N 1
ATOM 756 C CA . GLN A 1 94 ? -0.346 5.934 5.233 1.00 93.19 94 GLN A CA 1
ATOM 757 C C . GLN A 1 94 ? 0.268 6.294 6.599 1.00 93.19 94 GLN A C 1
ATOM 759 O O . GLN A 1 94 ? 1.484 6.449 6.685 1.00 93.19 94 GLN A O 1
ATOM 764 N N . LEU A 1 95 ? -0.529 6.346 7.679 1.00 91.38 95 LEU A N 1
ATOM 765 C CA . LEU A 1 95 ? -0.013 6.557 9.042 1.00 91.38 95 LEU A CA 1
ATOM 766 C C . LEU A 1 95 ? 0.916 5.432 9.518 1.00 91.38 95 LEU A C 1
ATOM 768 O O . LEU A 1 95 ? 1.763 5.685 10.365 1.00 91.38 95 LEU A O 1
ATOM 772 N N . TYR A 1 96 ? 0.764 4.206 9.005 1.00 86.12 96 TYR A N 1
ATOM 773 C CA . TYR A 1 96 ? 1.624 3.075 9.373 1.00 86.12 96 TYR A CA 1
ATOM 774 C C . TYR A 1 96 ? 3.067 3.242 8.872 1.00 86.12 96 TYR A C 1
ATOM 776 O O . TYR A 1 96 ? 3.994 2.724 9.488 1.00 86.12 96 TYR A O 1
ATOM 784 N N . TYR A 1 97 ? 3.249 3.985 7.781 1.00 83.12 97 TYR A N 1
ATOM 785 C CA . TYR A 1 97 ? 4.540 4.221 7.134 1.00 83.12 97 TYR A CA 1
ATOM 786 C C . TYR A 1 97 ? 5.208 5.542 7.554 1.00 83.12 97 TYR A C 1
ATOM 788 O O . TYR A 1 97 ? 6.298 5.847 7.070 1.00 83.12 97 TYR A O 1
ATOM 796 N N . CYS A 1 98 ? 4.539 6.339 8.397 1.00 64.44 98 CYS A N 1
ATOM 797 C CA . CYS A 1 98 ? 4.999 7.650 8.863 1.00 64.44 98 CYS A CA 1
ATOM 798 C C . CYS A 1 98 ? 5.851 7.574 10.137 1.00 64.44 98 CYS A C 1
ATOM 800 O O . CYS A 1 98 ? 5.581 6.704 10.995 1.00 64.44 98 CYS A O 1
#

Sequence (98 aa):
MHYGYMELIVDCVQRSLANHHPQPSLLHGDLWPANCAGSASGPWLFDPACYWGDRECDLAMLNYYADLPRQIYEGYHAVWPLPEGFSQRQPVYQLYYC

Secondary structure (DSSP, 8-state):
-----HHHHHHHHHHHHTT--PPPEEE-SS-SGGGEEEETTEEEE-S---EEE-THHHHHGGGG-TTS-HHHHHHHHHHSPPPTTHHHHHHHHHGGG-

Foldseek 3Di:
DPPPDPVVLVVVLCVLCVPPDADWDWDQQDADDVQWDADPVGIHGHDGPIDTDHNLLNVLCHVVPPPRPPVVVVVCCVVPNDDPCSVVCSVSSVVVVD